Protein AF-A0A3S1DEI7-F1 (afdb_monomer_lite)

Radius of gyration: 17.31 Å; chains: 1; bounding box: 36×41×52 Å

pLDDT: mean 78.3, std 17.56, range [37.0, 96.5]

Structure (mmCIF, N/CA/C/O backbone):
data_AF-A0A3S1DEI7-F1
#
_entry.id   AF-A0A3S1DEI7-F1
#
loop_
_atom_site.group_PDB
_atom_site.id
_atom_site.type_symbol
_atom_site.label_atom_id
_atom_site.label_alt_id
_atom_site.label_comp_id
_atom_site.label_asym_id
_atom_site.label_entity_id
_atom_site.label_seq_id
_atom_site.pdbx_PDB_ins_code
_atom_site.Cartn_x
_atom_site.Cartn_y
_atom_site.Cartn_z
_atom_site.occupancy
_atom_site.B_iso_or_equiv
_atom_site.auth_seq_id
_atom_site.auth_comp_id
_atom_site.auth_asym_id
_atom_site.auth_atom_id
_atom_site.pdbx_PDB_model_num
ATOM 1 N N . MET A 1 1 ? 0.832 -18.498 -2.051 1.00 55.69 1 MET A N 1
ATOM 2 C CA . MET A 1 1 ? 1.524 -17.985 -3.253 1.00 55.69 1 MET A CA 1
ATOM 3 C C . MET A 1 1 ? 1.359 -16.476 -3.269 1.00 55.69 1 MET A C 1
ATOM 5 O O . MET A 1 1 ? 0.247 -16.045 -2.976 1.00 55.69 1 MET A O 1
ATOM 9 N N . PRO A 1 2 ? 2.421 -15.694 -3.522 1.00 76.00 2 PRO A N 1
ATOM 10 C CA . PRO A 1 2 ? 2.323 -14.237 -3.560 1.00 76.00 2 PRO A CA 1
ATOM 11 C C . PRO A 1 2 ? 1.410 -13.787 -4.705 1.00 76.00 2 PRO A C 1
ATOM 13 O O . PRO A 1 2 ? 1.344 -14.439 -5.751 1.00 76.00 2 PRO A O 1
ATOM 16 N N . SER A 1 3 ? 0.698 -12.678 -4.504 1.00 88.88 3 SER A N 1
ATOM 17 C CA . SER A 1 3 ? -0.145 -12.079 -5.543 1.00 88.88 3 SER A CA 1
ATOM 18 C C . SER A 1 3 ? 0.716 -11.643 -6.727 1.00 88.88 3 SER A C 1
ATOM 20 O O . SER A 1 3 ? 1.770 -11.043 -6.532 1.00 88.88 3 SER A O 1
ATOM 22 N N . VAL A 1 4 ? 0.274 -11.921 -7.954 1.00 92.81 4 VAL A N 1
ATOM 23 C CA . VAL A 1 4 ? 0.993 -11.523 -9.174 1.00 92.81 4 VAL A CA 1
ATOM 24 C C . VAL A 1 4 ? 0.302 -10.316 -9.798 1.00 92.81 4 VAL A C 1
ATOM 26 O O . VAL A 1 4 ? -0.893 -10.362 -10.090 1.00 92.81 4 VAL A O 1
ATOM 29 N N . LEU A 1 5 ? 1.052 -9.235 -9.995 1.00 93.00 5 LEU A N 1
ATOM 30 C CA . LEU A 1 5 ? 0.599 -8.022 -10.660 1.00 93.00 5 LEU A CA 1
ATOM 31 C C . LEU A 1 5 ? 1.121 -8.003 -12.096 1.00 93.00 5 LEU A C 1
ATOM 33 O O . LEU A 1 5 ? 2.330 -7.950 -12.317 1.00 93.00 5 LEU A O 1
ATOM 37 N N . ALA A 1 6 ? 0.192 -8.017 -13.051 1.00 92.75 6 ALA A N 1
ATOM 38 C CA . ALA A 1 6 ? 0.514 -7.986 -14.469 1.00 92.75 6 ALA A CA 1
ATOM 39 C C . ALA A 1 6 ? 1.017 -6.602 -14.899 1.00 92.75 6 ALA A C 1
ATOM 41 O O . ALA A 1 6 ? 0.397 -5.575 -14.596 1.00 92.75 6 ALA A O 1
ATOM 42 N N . ILE A 1 7 ? 2.109 -6.578 -15.661 1.00 93.25 7 ILE A N 1
ATOM 43 C CA . ILE A 1 7 ? 2.628 -5.341 -16.249 1.00 93.25 7 ILE A CA 1
ATOM 44 C C . ILE A 1 7 ? 1.676 -4.856 -17.360 1.00 93.25 7 ILE A C 1
ATOM 46 O O . ILE A 1 7 ? 1.418 -5.592 -18.316 1.00 93.25 7 ILE A O 1
ATOM 50 N N . PRO A 1 8 ? 1.156 -3.613 -17.297 1.00 93.69 8 PRO A N 1
ATOM 51 C CA . PRO A 1 8 ? 0.336 -3.073 -18.375 1.00 93.69 8 PRO A CA 1
ATOM 52 C C . PRO A 1 8 ? 1.167 -2.878 -19.649 1.00 93.69 8 PRO A C 1
ATOM 54 O O . PRO A 1 8 ? 2.366 -2.589 -19.590 1.00 93.69 8 PRO A O 1
ATOM 57 N N . SER A 1 9 ? 0.524 -2.960 -20.817 1.00 90.69 9 SER A N 1
ATOM 58 C CA . SER A 1 9 ? 1.191 -2.628 -22.082 1.00 90.69 9 SER A CA 1
ATOM 59 C C . SER A 1 9 ? 1.737 -1.191 -22.059 1.00 90.69 9 SER A C 1
ATOM 61 O O . SER A 1 9 ? 1.179 -0.312 -21.399 1.00 90.69 9 SER A O 1
ATOM 63 N N . ARG A 1 10 ? 2.810 -0.923 -22.811 1.00 88.12 10 ARG A N 1
ATOM 64 C CA . ARG A 1 10 ? 3.401 0.426 -22.927 1.00 88.12 10 ARG A CA 1
ATOM 65 C C . ARG A 1 10 ? 2.574 1.393 -23.788 1.00 88.12 10 ARG A C 1
ATOM 67 O O . ARG A 1 10 ? 3.029 2.499 -24.068 1.00 88.12 10 ARG A O 1
ATOM 74 N N . LEU A 1 11 ? 1.376 0.995 -24.220 1.00 86.19 11 LEU A N 1
ATOM 75 C CA . LEU A 1 11 ? 0.480 1.864 -24.975 1.00 86.19 11 LEU A CA 1
ATOM 76 C C . LEU A 1 11 ? -0.001 3.024 -24.099 1.00 86.19 11 LEU A C 1
ATOM 78 O O . LEU A 1 11 ? -0.221 2.876 -22.891 1.00 86.19 11 LEU A O 1
ATOM 82 N N . PHE A 1 12 ? -0.185 4.183 -24.728 1.00 77.06 12 PHE A N 1
ATOM 83 C CA . PHE A 1 12 ? -0.572 5.418 -24.056 1.00 77.06 12 PHE A CA 1
ATOM 84 C C . PHE A 1 12 ? -1.801 5.219 -23.153 1.00 77.06 12 PHE A C 1
ATOM 86 O O . PHE A 1 12 ? -2.831 4.718 -23.596 1.00 77.06 12 PHE A O 1
ATOM 93 N N . ARG A 1 13 ? -1.686 5.638 -21.882 1.00 77.88 13 ARG A N 1
ATOM 94 C CA . ARG A 1 13 ? -2.734 5.569 -20.838 1.00 77.88 13 ARG A CA 1
ATOM 95 C C . ARG A 1 13 ? -3.196 4.165 -20.426 1.00 77.88 13 ARG A C 1
ATOM 97 O O . ARG A 1 13 ? -4.181 4.064 -19.695 1.00 77.88 13 ARG A O 1
ATOM 104 N N . THR A 1 14 ? -2.488 3.101 -20.802 1.00 88.12 14 THR A N 1
ATOM 105 C CA . THR A 1 14 ? -2.791 1.762 -20.274 1.00 88.12 14 THR A CA 1
ATOM 106 C C . THR A 1 14 ? -2.448 1.690 -18.789 1.00 88.12 14 THR A C 1
ATOM 108 O O . THR A 1 14 ? -1.391 2.156 -18.357 1.00 88.12 14 THR A O 1
ATOM 111 N N . LYS A 1 15 ? -3.345 1.094 -18.004 1.00 91.44 15 LYS A N 1
ATOM 112 C CA . LYS A 1 15 ? -3.177 0.878 -16.567 1.00 91.44 15 LYS A CA 1
ATOM 113 C C . LYS A 1 15 ? -3.634 -0.527 -16.206 1.00 91.44 15 LYS A C 1
ATOM 115 O O . LYS A 1 15 ? -4.587 -1.028 -16.799 1.00 91.44 15 LYS A O 1
ATOM 120 N N . ALA A 1 16 ? -2.982 -1.129 -15.220 1.00 92.81 16 ALA A N 1
ATOM 121 C CA . ALA A 1 16 ? -3.454 -2.348 -14.577 1.00 92.81 16 ALA A CA 1
ATOM 122 C C . ALA A 1 16 ? -3.940 -1.994 -13.169 1.00 92.81 16 ALA A C 1
ATOM 124 O O . ALA A 1 16 ? -3.179 -1.452 -12.367 1.00 92.81 16 ALA A O 1
ATOM 125 N N . ASN A 1 17 ? -5.213 -2.262 -12.878 1.00 90.88 17 ASN A N 1
ATOM 126 C CA . ASN A 1 17 ? -5.777 -2.000 -11.556 1.00 90.88 17 ASN A CA 1
ATOM 127 C C . ASN A 1 17 ? -5.210 -2.999 -10.546 1.00 90.88 17 ASN A C 1
ATOM 129 O O . ASN A 1 17 ? -5.211 -4.205 -10.788 1.00 90.88 17 ASN A O 1
ATOM 133 N N . VAL A 1 18 ? -4.775 -2.492 -9.398 1.00 89.75 18 VAL A N 1
ATOM 134 C CA . VAL A 1 18 ? -4.278 -3.290 -8.280 1.00 89.75 18 VAL A CA 1
ATOM 135 C C . VAL A 1 18 ? -5.327 -3.244 -7.180 1.00 89.75 18 VAL A C 1
ATOM 137 O O . VAL A 1 18 ? -5.671 -2.173 -6.685 1.00 89.75 18 VAL A O 1
ATOM 140 N N . LYS A 1 19 ? -5.856 -4.414 -6.814 1.00 87.38 19 LYS A N 1
ATOM 141 C CA . LYS A 1 19 ? -6.787 -4.543 -5.691 1.00 87.38 19 LYS A CA 1
ATOM 142 C C . LYS A 1 19 ? -5.980 -4.601 -4.401 1.00 87.38 19 LYS A C 1
ATOM 144 O O . LYS A 1 19 ? -5.335 -5.612 -4.131 1.00 87.38 19 LYS A O 1
ATOM 149 N N . LEU A 1 20 ? -6.022 -3.526 -3.627 1.00 85.06 20 LEU A N 1
ATOM 150 C CA . LEU A 1 20 ? -5.402 -3.429 -2.315 1.00 85.06 20 LEU A CA 1
ATOM 151 C C . LEU A 1 20 ? -6.468 -2.975 -1.323 1.00 85.06 20 LEU A C 1
ATOM 153 O O . LEU A 1 20 ? -7.328 -2.167 -1.647 1.00 85.06 20 LEU A O 1
ATOM 157 N N . GLY A 1 21 ? -6.420 -3.478 -0.099 1.00 83.69 21 GLY A N 1
ATOM 158 C CA . GLY A 1 21 ? -7.308 -2.985 0.936 1.00 83.69 21 GLY A CA 1
ATOM 159 C C . GLY A 1 21 ? -6.888 -3.437 2.316 1.00 83.69 21 GLY A C 1
ATOM 160 O O . GLY A 1 21 ? -6.055 -4.328 2.473 1.00 83.69 21 GLY A O 1
ATOM 161 N N . ILE A 1 22 ? -7.471 -2.792 3.315 1.00 83.12 22 ILE A N 1
ATOM 162 C CA . ILE A 1 22 ? -7.247 -3.088 4.724 1.00 83.12 22 ILE A CA 1
ATOM 163 C C . ILE A 1 22 ? -8.512 -3.747 5.250 1.00 83.12 22 ILE A C 1
ATOM 165 O O . ILE A 1 22 ? -9.589 -3.159 5.195 1.00 83.12 22 ILE A O 1
ATOM 169 N N . HIS A 1 23 ? -8.377 -4.955 5.781 1.00 86.19 23 HIS A N 1
ATOM 170 C CA . HIS A 1 23 ? -9.449 -5.622 6.502 1.00 86.19 23 HIS A CA 1
ATOM 171 C C . HIS A 1 23 ? -9.207 -5.476 8.003 1.00 86.19 23 HIS A C 1
ATOM 173 O O . HIS A 1 23 ? -8.174 -5.913 8.510 1.00 86.19 23 HIS A O 1
ATOM 179 N N . VAL A 1 24 ? -10.146 -4.856 8.709 1.00 83.81 24 VAL A N 1
ATOM 180 C CA . VAL A 1 24 ? -10.077 -4.644 10.155 1.00 83.81 24 VAL A CA 1
ATOM 181 C C . VAL A 1 24 ? -11.201 -5.412 10.822 1.00 83.81 24 VAL A C 1
ATOM 183 O O . VAL A 1 24 ? -12.344 -5.313 10.395 1.00 83.81 24 VAL A O 1
ATOM 186 N N . THR A 1 25 ? -10.885 -6.109 11.909 1.00 89.50 25 THR A N 1
ATOM 187 C CA . THR A 1 25 ? -11.872 -6.711 12.810 1.00 89.50 25 THR A CA 1
ATOM 188 C C . THR A 1 25 ? -11.723 -6.078 14.185 1.00 89.50 25 THR A C 1
ATOM 190 O O . THR A 1 25 ? -10.634 -6.107 14.762 1.00 89.50 25 THR A O 1
ATOM 193 N N . ASN A 1 26 ? -12.798 -5.507 14.726 1.00 87.94 26 ASN A N 1
ATOM 194 C CA . ASN A 1 26 ? -12.782 -4.947 16.071 1.00 87.94 26 ASN A CA 1
ATOM 195 C C . ASN A 1 26 ? -13.063 -6.050 17.100 1.00 87.94 26 ASN A C 1
ATOM 197 O O . ASN A 1 26 ? -14.206 -6.418 17.344 1.00 87.94 26 ASN A O 1
ATOM 201 N N . GLN A 1 27 ? -12.008 -6.564 17.730 1.00 90.06 27 GLN A N 1
ATOM 202 C CA . GLN A 1 27 ? -12.109 -7.559 18.807 1.00 90.06 27 GLN A CA 1
ATOM 203 C C . GLN A 1 27 ? -12.210 -6.929 20.207 1.00 90.06 27 GLN A C 1
ATOM 205 O O . GLN A 1 27 ? -12.127 -7.631 21.213 1.00 90.06 27 GLN A O 1
ATOM 210 N N . THR A 1 28 ? -12.341 -5.605 20.297 1.00 87.50 28 THR A N 1
ATOM 211 C CA . THR A 1 28 ? -12.440 -4.900 21.577 1.00 87.50 28 THR A CA 1
ATOM 212 C C . THR A 1 28 ? -13.896 -4.759 22.018 1.00 87.50 28 THR A C 1
ATOM 214 O O . THR A 1 28 ? -14.819 -4.954 21.234 1.00 87.50 28 THR A O 1
ATOM 217 N N . SER A 1 29 ? -14.111 -4.389 23.282 1.00 89.19 29 SER A N 1
ATOM 218 C CA . SER A 1 29 ? -15.444 -4.130 23.840 1.00 89.19 29 SER A CA 1
ATOM 219 C C . SER A 1 29 ? -15.992 -2.728 23.542 1.00 89.19 29 SER A C 1
ATOM 221 O O . SER A 1 29 ? -17.092 -2.408 23.984 1.00 89.19 29 SER A O 1
ATOM 223 N N . ALA A 1 30 ? -15.245 -1.885 22.821 1.00 88.38 30 ALA A N 1
ATOM 224 C CA . ALA A 1 30 ? -15.639 -0.518 22.488 1.00 88.38 30 ALA A CA 1
ATOM 225 C C . ALA A 1 30 ? -15.599 -0.283 20.966 1.00 88.38 30 ALA A C 1
ATOM 227 O O . ALA A 1 30 ? -14.788 -0.903 20.275 1.00 88.38 30 ALA A O 1
ATOM 228 N N . PRO A 1 31 ? -16.434 0.614 20.416 1.00 85.50 31 PRO A N 1
ATOM 229 C CA . PRO A 1 31 ? -16.334 1.014 19.015 1.00 85.50 31 PRO A CA 1
ATOM 230 C C . PRO A 1 31 ? -14.969 1.644 18.702 1.00 85.50 31 PRO A C 1
ATOM 232 O O . PRO A 1 31 ? -14.425 2.388 19.522 1.00 85.50 31 PRO A O 1
ATOM 235 N N . ILE A 1 32 ? -14.425 1.374 17.510 1.00 82.25 32 ILE A N 1
ATOM 236 C CA . ILE A 1 32 ? -13.165 1.971 17.037 1.00 82.25 32 ILE A CA 1
ATOM 237 C C . ILE A 1 32 ? -13.447 2.902 15.859 1.00 82.25 32 ILE A C 1
ATOM 239 O O . ILE A 1 32 ? -14.022 2.490 14.849 1.00 82.25 32 ILE A O 1
ATOM 243 N N . LYS A 1 33 ? -12.995 4.154 15.980 1.00 81.19 33 LYS A N 1
ATOM 244 C CA . LYS A 1 33 ? -13.130 5.201 14.959 1.00 81.19 33 LYS A CA 1
ATOM 245 C C . LYS A 1 33 ? -11.873 5.309 14.089 1.00 81.19 33 LYS A C 1
ATOM 247 O O . LYS A 1 33 ? -10.777 5.547 14.598 1.00 81.19 33 LYS A O 1
ATOM 252 N N . PHE A 1 34 ? -12.051 5.215 12.772 1.00 77.12 34 PHE A N 1
ATOM 253 C CA . PHE A 1 34 ? -11.020 5.386 11.747 1.00 77.12 34 PHE A CA 1
ATOM 254 C C . PHE A 1 34 ? -11.279 6.648 10.920 1.00 77.12 34 PHE A C 1
ATOM 256 O O . PHE A 1 34 ? -12.211 6.705 10.122 1.00 77.12 34 PHE A O 1
ATOM 263 N N . ASN A 1 35 ? -10.419 7.656 11.060 1.00 74.62 35 ASN A N 1
ATOM 264 C CA . ASN A 1 35 ? -10.428 8.845 10.200 1.00 74.62 35 ASN A CA 1
ATOM 265 C C . ASN A 1 35 ? -9.926 8.514 8.787 1.00 74.62 35 ASN A C 1
ATOM 267 O O . ASN A 1 35 ? -8.895 7.853 8.656 1.00 74.62 35 ASN A O 1
ATOM 271 N N . GLN A 1 36 ? -10.591 9.023 7.745 1.00 68.50 36 GLN A N 1
ATOM 272 C CA . GLN A 1 36 ? -10.218 8.774 6.342 1.00 68.50 36 GLN A CA 1
ATOM 273 C C . GLN A 1 36 ? -9.165 9.743 5.780 1.00 68.50 36 GLN A C 1
ATOM 275 O O . GLN A 1 36 ? -8.493 9.439 4.796 1.00 68.50 36 GLN A O 1
ATOM 280 N N . SER A 1 37 ? -9.029 10.941 6.353 1.00 60.25 37 SER A N 1
ATOM 281 C CA . SER A 1 37 ? -8.151 11.974 5.798 1.00 60.25 37 SER A CA 1
ATOM 282 C C . SER A 1 37 ? -6.684 11.736 6.166 1.00 60.25 37 SER A C 1
ATOM 284 O O . SER A 1 37 ? -6.337 11.859 7.340 1.00 60.25 37 SER A O 1
ATOM 286 N N . HIS A 1 38 ? -5.832 11.495 5.160 1.00 63.31 38 HIS A N 1
ATOM 287 C CA . HIS A 1 38 ? -4.361 11.440 5.284 1.00 63.31 38 HIS A CA 1
ATOM 288 C C . HIS A 1 38 ? -3.863 10.487 6.373 1.00 63.31 38 HIS A C 1
ATOM 290 O O . HIS A 1 38 ? -2.856 10.743 7.031 1.00 63.31 38 HIS A O 1
ATOM 296 N N . SER A 1 39 ? -4.607 9.408 6.588 1.00 72.19 39 SER A N 1
ATOM 297 C CA . SER A 1 39 ? -4.352 8.451 7.654 1.00 72.19 39 SER A CA 1
ATOM 298 C C . SER A 1 39 ? -3.668 7.187 7.162 1.00 72.19 39 SER A C 1
ATOM 300 O O . SER A 1 39 ? -3.336 6.336 7.973 1.00 72.19 39 SER A O 1
ATOM 302 N N . ILE A 1 40 ? -3.437 7.045 5.858 1.00 80.56 40 ILE A N 1
ATOM 303 C CA . ILE A 1 40 ? -2.772 5.884 5.277 1.00 80.56 40 ILE A CA 1
ATOM 304 C C . ILE A 1 40 ? -1.380 6.294 4.820 1.00 80.56 40 ILE A C 1
ATOM 306 O O . ILE A 1 40 ? -1.242 7.233 4.045 1.00 80.56 40 ILE A O 1
ATOM 310 N N . HIS A 1 41 ? -0.366 5.575 5.288 1.00 84.75 41 HIS A N 1
ATOM 311 C CA . HIS A 1 41 ? 0.999 5.615 4.778 1.00 84.75 41 HIS A CA 1
ATOM 312 C C . HIS A 1 41 ? 1.329 4.256 4.168 1.00 84.75 41 HIS A C 1
ATOM 314 O O . HIS A 1 41 ? 0.999 3.224 4.752 1.00 84.75 41 HIS A O 1
ATOM 320 N N . VAL A 1 42 ? 2.006 4.244 3.024 1.00 88.62 42 VAL A N 1
ATOM 321 C CA . VAL A 1 42 ? 2.427 3.010 2.356 1.00 88.62 42 VAL A CA 1
ATOM 322 C C . VAL A 1 42 ? 3.945 2.991 2.283 1.00 88.62 42 VAL A C 1
ATOM 324 O O . VAL A 1 42 ? 4.552 3.954 1.828 1.00 88.62 42 VAL A O 1
ATOM 327 N N . THR A 1 43 ? 4.538 1.897 2.739 1.00 92.44 43 THR A N 1
ATOM 328 C CA . THR A 1 43 ? 5.959 1.593 2.567 1.00 92.44 43 THR A CA 1
ATOM 329 C C . THR A 1 43 ? 6.071 0.424 1.601 1.00 92.44 43 THR A C 1
ATOM 331 O O . THR A 1 43 ? 5.334 -0.557 1.719 1.00 92.44 43 THR A O 1
ATOM 334 N N . LEU A 1 44 ? 6.972 0.549 0.630 1.00 95.62 44 LEU A N 1
ATOM 335 C CA . LEU A 1 44 ? 7.237 -0.466 -0.381 1.00 95.62 44 LEU A CA 1
ATOM 336 C C . LEU A 1 44 ? 8.715 -0.836 -0.326 1.00 95.62 44 LEU A C 1
ATOM 338 O O . LEU A 1 44 ? 9.565 0.046 -0.351 1.00 95.62 44 LEU A O 1
ATOM 342 N N . ILE A 1 45 ? 9.011 -2.126 -0.261 1.00 96.50 45 ILE A N 1
ATOM 343 C CA . ILE A 1 45 ? 10.356 -2.675 -0.115 1.00 96.50 45 ILE A CA 1
ATOM 344 C C . ILE A 1 45 ? 10.622 -3.609 -1.297 1.00 96.50 45 ILE A C 1
ATOM 346 O O . ILE A 1 45 ? 9.746 -4.391 -1.674 1.00 96.50 45 ILE A O 1
ATOM 350 N N . ASN A 1 46 ? 11.799 -3.501 -1.914 1.00 94.94 46 ASN A N 1
ATOM 351 C CA . ASN A 1 46 ? 12.226 -4.395 -2.993 1.00 94.94 46 ASN A CA 1
ATOM 352 C C . ASN A 1 46 ? 12.765 -5.737 -2.452 1.00 94.94 46 ASN A C 1
ATOM 354 O O . ASN A 1 46 ? 12.898 -5.937 -1.247 1.00 94.94 46 ASN A O 1
ATOM 358 N N . GLU A 1 47 ? 13.116 -6.653 -3.352 1.00 93.94 47 GLU A N 1
ATOM 359 C CA . GLU A 1 47 ? 13.695 -7.960 -3.001 1.00 93.94 47 GLU A CA 1
ATOM 360 C C . GLU A 1 47 ? 15.022 -7.883 -2.224 1.00 93.94 47 GLU A C 1
ATOM 362 O O . GLU A 1 47 ? 15.371 -8.815 -1.507 1.00 93.94 47 GLU A O 1
ATOM 367 N N . GLU A 1 48 ? 15.738 -6.759 -2.310 1.00 93.88 48 GLU A N 1
ATOM 368 C CA . GLU A 1 48 ? 16.983 -6.502 -1.573 1.00 93.88 48 GLU A CA 1
ATOM 369 C C . GLU A 1 48 ? 16.729 -5.980 -0.145 1.00 93.88 48 GLU A C 1
ATOM 371 O O . GLU A 1 48 ? 17.673 -5.689 0.588 1.00 93.88 48 GLU A O 1
ATOM 376 N N . GLY A 1 49 ? 15.465 -5.811 0.259 1.00 92.94 49 GLY A N 1
ATOM 377 C CA . GLY A 1 49 ? 15.106 -5.242 1.559 1.00 92.94 49 GLY A CA 1
ATOM 378 C C . GLY A 1 49 ? 15.210 -3.714 1.625 1.00 92.94 49 GLY A C 1
ATOM 379 O O . GLY A 1 49 ? 15.147 -3.140 2.712 1.00 92.94 49 GLY A O 1
ATOM 380 N N . 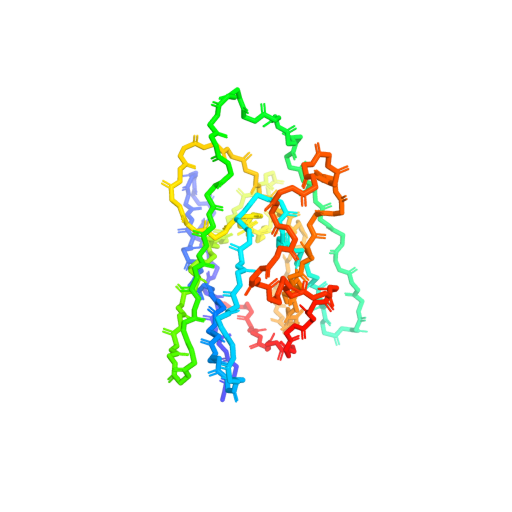LYS A 1 50 ? 15.355 -3.028 0.485 1.00 94.56 50 LYS A N 1
ATOM 381 C CA . LYS A 1 50 ? 15.463 -1.568 0.401 1.00 94.56 50 LYS A CA 1
ATOM 382 C C . LYS A 1 50 ? 14.100 -0.913 0.177 1.00 94.56 50 LYS A C 1
ATOM 384 O O . LYS A 1 50 ? 13.363 -1.285 -0.737 1.00 94.56 50 LYS A O 1
ATOM 389 N N . GLU A 1 51 ? 13.798 0.114 0.972 1.00 94.50 51 GLU A N 1
ATOM 390 C CA . GLU A 1 51 ? 12.596 0.935 0.796 1.00 94.50 51 GLU A CA 1
ATOM 391 C C . GLU A 1 51 ? 12.665 1.769 -0.495 1.00 94.50 51 GLU A C 1
ATOM 393 O O . GLU A 1 51 ? 13.680 2.389 -0.828 1.00 94.50 51 GLU A O 1
ATOM 398 N N . ILE A 1 52 ? 11.557 1.774 -1.230 1.00 94.06 52 ILE A N 1
ATOM 399 C CA . ILE A 1 52 ? 11.366 2.526 -2.464 1.00 94.06 52 ILE A CA 1
ATOM 400 C C . ILE A 1 52 ? 10.724 3.857 -2.104 1.00 94.06 52 ILE A C 1
ATOM 402 O O . ILE A 1 52 ? 9.577 3.914 -1.659 1.00 94.06 52 ILE A O 1
ATOM 406 N N . ASN A 1 53 ? 11.465 4.938 -2.337 1.00 90.69 53 ASN A N 1
ATOM 407 C CA . ASN A 1 53 ? 10.953 6.286 -2.137 1.00 90.69 53 ASN A CA 1
ATOM 408 C C . ASN A 1 53 ? 9.766 6.544 -3.066 1.00 90.69 53 ASN A C 1
ATOM 410 O O . ASN A 1 53 ? 9.839 6.276 -4.268 1.00 90.69 53 ASN A O 1
ATOM 414 N N . TYR A 1 54 ? 8.702 7.120 -2.517 1.00 87.06 54 TYR A N 1
ATOM 415 C CA . TYR A 1 54 ? 7.559 7.560 -3.300 1.00 87.06 54 TYR A CA 1
ATOM 416 C C . TYR A 1 54 ? 7.622 9.056 -3.611 1.00 87.06 54 TYR A C 1
ATOM 418 O O . TYR A 1 54 ? 8.170 9.862 -2.859 1.00 87.06 54 TYR A O 1
ATOM 426 N N . LEU A 1 55 ? 6.979 9.434 -4.708 1.00 84.25 55 LEU A N 1
ATOM 427 C CA . LEU A 1 55 ? 6.530 10.794 -4.967 1.00 84.25 55 LEU A CA 1
ATOM 428 C C . LEU A 1 55 ? 5.085 10.901 -4.473 1.00 84.25 55 LEU A C 1
ATOM 430 O O . LEU A 1 55 ? 4.280 10.005 -4.713 1.00 84.25 55 LEU A O 1
ATOM 434 N N . SER A 1 56 ? 4.745 11.974 -3.767 1.00 75.56 56 SER A N 1
ATOM 435 C CA . SER A 1 56 ? 3.362 12.245 -3.362 1.00 75.56 56 SER A CA 1
ATOM 436 C C . SER A 1 56 ? 2.844 13.434 -4.148 1.00 75.56 56 SER A C 1
ATOM 438 O O . SER A 1 56 ? 3.538 14.446 -4.265 1.00 75.56 56 SER A O 1
ATOM 440 N N . ASP A 1 57 ? 1.596 13.355 -4.607 1.00 67.81 57 ASP A N 1
ATOM 441 C CA . ASP A 1 57 ? 0.880 14.568 -4.996 1.00 67.81 57 ASP A CA 1
ATOM 442 C C . ASP A 1 57 ? 0.875 15.542 -3.808 1.00 67.81 57 ASP A C 1
ATOM 444 O O . ASP A 1 57 ? 0.727 15.121 -2.651 1.00 67.81 57 ASP A O 1
ATOM 448 N N . MET A 1 58 ? 1.027 16.847 -4.076 1.00 52.97 58 MET A N 1
ATOM 449 C CA . MET A 1 58 ? 0.750 17.854 -3.054 1.00 52.97 58 MET A CA 1
ATOM 450 C C . MET A 1 58 ? -0.691 17.658 -2.604 1.00 52.97 58 MET A C 1
ATOM 452 O O . MET A 1 58 ? -1.629 17.860 -3.379 1.00 52.97 58 MET A O 1
ATOM 456 N N . ILE A 1 59 ? -0.854 17.277 -1.340 1.00 53.84 59 ILE A N 1
ATOM 457 C CA . ILE A 1 59 ? -2.143 17.257 -0.667 1.00 53.84 59 ILE A CA 1
ATOM 458 C C . ILE A 1 59 ? -2.707 18.670 -0.776 1.00 53.84 59 ILE A C 1
ATOM 460 O O . ILE A 1 59 ? -2.287 19.576 -0.058 1.00 53.84 59 ILE A O 1
ATOM 464 N N . ARG A 1 60 ? -3.661 18.882 -1.684 1.00 49.66 60 ARG A N 1
ATOM 465 C CA . ARG A 1 60 ? -4.512 20.062 -1.601 1.00 49.66 60 ARG A CA 1
ATOM 466 C C . ARG A 1 60 ? -5.465 19.778 -0.448 1.00 49.66 60 ARG A C 1
ATOM 468 O O . ARG A 1 60 ? -6.271 18.851 -0.584 1.00 49.66 60 ARG A O 1
ATOM 475 N N . PRO A 1 61 ? -5.375 20.487 0.693 1.00 49.56 61 PRO A N 1
ATOM 476 C CA . PRO A 1 61 ? -6.383 20.352 1.729 1.00 49.56 61 PRO A CA 1
ATOM 477 C C . PRO A 1 61 ? -7.731 20.632 1.068 1.00 49.56 61 PRO A C 1
ATOM 479 O O . PRO A 1 61 ? -7.960 21.718 0.535 1.00 49.56 61 PRO A O 1
ATOM 482 N N . GLY A 1 62 ? -8.579 19.606 0.996 1.00 49.00 62 GLY A N 1
ATOM 483 C CA . GLY A 1 62 ? -9.896 19.743 0.397 1.00 49.00 62 GLY A CA 1
ATOM 484 C C . GLY A 1 62 ? -10.636 20.862 1.118 1.00 49.00 62 GLY A C 1
ATOM 485 O O . GLY A 1 62 ? -10.713 20.852 2.348 1.00 49.00 62 GLY A O 1
ATOM 486 N N . LEU A 1 63 ? -11.146 21.833 0.359 1.00 43.81 63 LEU A N 1
ATOM 487 C CA . LEU A 1 63 ? -12.042 22.854 0.887 1.00 43.81 63 LEU A CA 1
ATOM 488 C C . LEU A 1 63 ? -13.215 22.160 1.607 1.00 43.81 63 LEU A C 1
ATOM 490 O O . LEU A 1 63 ? -14.032 21.491 0.979 1.00 43.81 63 LEU A O 1
ATOM 494 N N . GLY A 1 64 ? -13.288 22.329 2.926 1.00 46.66 64 GLY A N 1
ATOM 495 C CA . GLY A 1 64 ? -14.551 22.446 3.657 1.00 46.66 64 GLY A CA 1
ATOM 496 C C . GLY A 1 64 ? -15.458 21.224 3.836 1.00 46.66 64 GLY A C 1
ATOM 497 O O . GLY A 1 64 ? -16.562 21.422 4.329 1.00 46.66 64 GLY A O 1
ATOM 498 N N . LYS A 1 65 ? -15.068 19.987 3.500 1.00 55.44 65 LYS A N 1
ATOM 499 C CA . LYS A 1 65 ? -15.881 18.813 3.887 1.00 55.44 65 LYS A CA 1
ATOM 500 C C . LYS A 1 65 ? -15.489 18.307 5.274 1.00 55.44 65 LYS A C 1
ATOM 502 O O . LYS A 1 65 ? -14.301 18.218 5.594 1.00 55.44 65 LYS A O 1
ATOM 507 N N . GLU A 1 66 ? -16.492 18.007 6.097 1.00 56.44 66 GLU A N 1
ATOM 508 C CA . GLU A 1 66 ? -16.301 17.388 7.409 1.00 56.44 66 GLU A CA 1
ATOM 509 C C . GLU A 1 66 ? -15.469 16.101 7.285 1.00 56.44 66 GLU A C 1
ATOM 511 O O . GLU A 1 66 ? -15.574 15.394 6.275 1.00 56.44 66 GLU A O 1
ATOM 516 N N . PRO A 1 67 ? -14.599 15.806 8.268 1.00 59.81 67 PRO A N 1
ATOM 517 C CA . PRO A 1 67 ? -13.788 14.601 8.238 1.00 59.81 67 PRO A CA 1
ATOM 518 C C . PRO A 1 67 ? -14.707 13.378 8.239 1.00 59.81 67 PRO A C 1
ATOM 520 O O . PRO A 1 67 ? -15.392 13.105 9.222 1.00 59.81 67 PRO A O 1
ATOM 523 N N . GLN A 1 68 ? -14.712 12.636 7.133 1.00 70.50 68 GLN A N 1
ATOM 524 C CA . GLN A 1 68 ? -15.380 11.343 7.080 1.00 70.50 68 GLN A CA 1
ATOM 525 C C . GLN A 1 68 ? -14.604 10.344 7.942 1.00 70.50 68 GLN A C 1
ATOM 527 O O . GLN A 1 68 ? -13.368 10.266 7.888 1.00 70.50 68 GLN A O 1
ATOM 532 N N . TYR A 1 69 ? -15.342 9.594 8.752 1.00 74.19 69 TYR A N 1
ATOM 533 C CA . TYR A 1 69 ? -14.817 8.530 9.591 1.00 74.19 69 TYR A CA 1
ATOM 534 C C . TYR A 1 69 ? -15.616 7.248 9.377 1.00 74.19 69 TYR A C 1
ATOM 536 O O . TYR A 1 69 ? -16.781 7.279 8.986 1.00 74.19 69 TYR A O 1
ATOM 544 N N . TYR A 1 70 ? -14.970 6.122 9.648 1.00 78.00 70 TYR A N 1
ATOM 545 C CA . TYR A 1 70 ? -15.612 4.823 9.763 1.00 78.00 70 TYR A CA 1
ATOM 546 C C . TYR A 1 70 ? -15.615 4.400 11.222 1.00 78.00 70 TYR A C 1
ATOM 548 O O . TYR A 1 70 ? -14.595 4.515 11.900 1.00 78.00 70 TYR A O 1
ATOM 556 N N . LEU A 1 71 ? -16.752 3.910 11.697 1.00 84.44 71 LEU A N 1
ATOM 557 C CA . LEU A 1 71 ? -16.890 3.338 13.027 1.00 84.44 71 LEU A CA 1
ATOM 558 C C . LEU A 1 71 ? -17.054 1.827 12.869 1.00 84.44 71 LEU A C 1
ATOM 560 O O . LEU A 1 71 ? -17.920 1.391 12.117 1.00 84.44 71 LEU A O 1
ATOM 564 N N . VAL A 1 72 ? -16.214 1.045 13.542 1.00 86.56 72 VAL A N 1
ATOM 565 C CA . VAL A 1 72 ? -16.308 -0.422 13.557 1.00 86.56 72 VAL A CA 1
ATOM 566 C C . VAL A 1 72 ? -16.782 -0.840 14.943 1.00 86.56 72 VAL A C 1
ATOM 568 O O . VAL A 1 72 ? -16.077 -0.580 15.925 1.00 86.56 72 VAL A O 1
ATOM 571 N N . GLN A 1 73 ? -17.968 -1.443 15.049 1.00 91.81 73 GLN A N 1
ATOM 572 C CA . GLN A 1 73 ? -18.522 -1.852 16.344 1.00 91.81 73 GLN A CA 1
ATOM 573 C C . GLN A 1 73 ? -17.787 -3.075 16.913 1.00 91.81 73 GLN A C 1
ATOM 575 O O . GLN A 1 73 ? -17.125 -3.797 16.165 1.00 91.81 73 GLN A O 1
ATOM 580 N N . PRO A 1 74 ? -17.879 -3.331 18.230 1.00 93.75 74 PRO A N 1
ATOM 581 C CA . PRO A 1 74 ? -17.395 -4.570 18.835 1.00 93.75 74 PRO A CA 1
ATOM 582 C C . PRO A 1 74 ? -17.893 -5.817 18.095 1.00 93.75 74 PRO A C 1
ATOM 584 O O . PRO A 1 74 ? -19.091 -5.988 17.888 1.00 93.75 74 PRO A O 1
ATOM 587 N N . GLY A 1 75 ? -16.971 -6.698 17.711 1.00 93.38 75 GLY A N 1
ATOM 588 C CA . GLY A 1 75 ? -17.261 -7.935 16.983 1.00 93.38 75 GLY A CA 1
ATOM 589 C C . GLY A 1 75 ? -17.453 -7.772 15.471 1.00 93.38 75 GLY A C 1
ATOM 590 O O . GLY A 1 75 ? -17.529 -8.781 14.774 1.00 93.38 75 GLY A O 1
ATOM 591 N N . GLU A 1 76 ? -17.494 -6.545 14.944 1.00 93.25 76 GLU A N 1
ATOM 592 C CA . GLU A 1 76 ? -17.661 -6.298 13.511 1.00 93.25 76 GLU A CA 1
ATOM 593 C C . GLU A 1 76 ? -16.333 -6.253 12.749 1.00 93.25 76 GLU A C 1
ATOM 595 O O . GLU A 1 76 ? -15.252 -6.008 13.301 1.00 93.25 76 GLU A O 1
ATOM 600 N N . SER A 1 77 ? -16.443 -6.438 11.432 1.00 89.88 77 SER A N 1
ATOM 601 C CA . SER A 1 77 ? -15.355 -6.260 10.479 1.00 89.88 77 SER A CA 1
ATOM 602 C C . SER A 1 77 ? -15.689 -5.184 9.452 1.00 89.88 77 SER A C 1
ATOM 604 O O . SER A 1 77 ? -16.827 -5.058 9.007 1.00 89.88 77 SER A O 1
ATOM 606 N N . ALA A 1 78 ? -14.669 -4.438 9.036 1.00 85.75 78 ALA A N 1
ATOM 607 C CA . ALA A 1 78 ? -14.748 -3.447 7.975 1.00 85.75 78 ALA A CA 1
ATOM 608 C C . ALA A 1 78 ? -13.628 -3.660 6.954 1.00 85.75 78 ALA A C 1
ATOM 610 O O . ALA A 1 78 ? -12.509 -4.048 7.299 1.00 85.75 78 ALA A O 1
ATOM 611 N N . PHE A 1 79 ? -13.929 -3.369 5.689 1.00 85.00 79 PHE A N 1
ATOM 612 C CA . PHE A 1 79 ? -12.960 -3.396 4.601 1.00 85.00 79 PHE A CA 1
ATOM 613 C C . PHE A 1 79 ? -12.777 -1.995 4.016 1.00 85.00 79 PHE A C 1
ATOM 615 O O . PHE A 1 79 ? -13.734 -1.363 3.568 1.00 85.00 79 PHE A O 1
ATOM 622 N N . PHE A 1 80 ? -11.533 -1.530 3.995 1.00 80.44 80 PHE A N 1
ATOM 623 C CA . PHE A 1 80 ? -11.128 -0.255 3.423 1.00 80.44 80 PHE A CA 1
ATOM 624 C C . PHE A 1 80 ? -10.413 -0.501 2.095 1.00 80.44 80 PHE A C 1
ATOM 626 O O . PHE A 1 80 ? -9.274 -0.963 2.086 1.00 80.44 80 PHE A O 1
ATOM 633 N N . ASP A 1 81 ? -11.072 -0.192 0.978 1.00 80.94 81 ASP A N 1
ATOM 634 C CA . ASP A 1 81 ? -10.468 -0.291 -0.355 1.00 80.94 81 ASP A CA 1
ATOM 635 C C . ASP A 1 81 ? -9.434 0.829 -0.556 1.00 80.94 81 ASP A C 1
ATOM 637 O O . ASP A 1 81 ? -9.743 2.015 -0.373 1.00 80.94 81 ASP A O 1
ATOM 641 N N . LEU A 1 82 ? -8.215 0.432 -0.921 1.00 81.25 82 LEU A N 1
ATOM 642 C CA . LEU A 1 82 ? -7.116 1.304 -1.305 1.00 81.25 82 LEU A CA 1
ATOM 643 C C . LEU A 1 82 ? -6.963 1.193 -2.820 1.00 81.25 82 LEU A C 1
ATOM 645 O O . LEU A 1 82 ? -6.425 0.217 -3.339 1.00 81.25 82 LEU A O 1
ATOM 649 N N . GLU A 1 83 ? -7.429 2.209 -3.542 1.00 83.81 83 GLU A N 1
ATOM 650 C CA . GLU A 1 83 ? -7.286 2.229 -4.995 1.00 83.81 83 GLU A CA 1
ATOM 651 C C . GLU A 1 83 ? -5.801 2.182 -5.380 1.00 83.81 83 GLU A C 1
ATOM 653 O O . GLU A 1 83 ? -5.033 3.093 -5.059 1.00 83.81 83 GLU A O 1
ATOM 658 N N . GLY A 1 84 ? -5.400 1.110 -6.065 1.00 88.75 84 GLY A N 1
ATOM 659 C CA . GLY A 1 84 ? -4.050 0.912 -6.573 1.00 88.75 84 GLY A CA 1
ATOM 660 C C . GLY A 1 84 ? -4.026 0.781 -8.095 1.00 88.75 84 GLY A C 1
ATOM 661 O O . GLY A 1 84 ? -4.960 0.255 -8.705 1.00 88.75 84 GLY A O 1
ATOM 662 N N . MET A 1 85 ? -2.947 1.228 -8.735 1.00 92.69 85 MET A N 1
ATOM 663 C CA . MET A 1 85 ? -2.739 1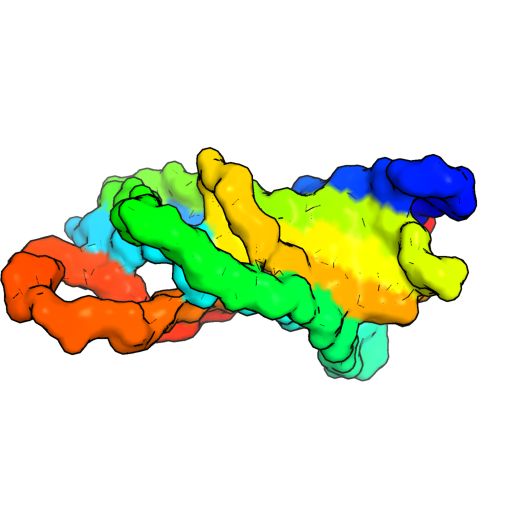.020 -10.172 1.00 92.69 85 MET A CA 1
ATOM 664 C C . MET A 1 85 ? -1.257 0.926 -10.543 1.00 92.69 85 MET A C 1
ATOM 666 O O . MET A 1 85 ? -0.446 1.726 -10.085 1.00 92.69 85 MET A O 1
ATOM 670 N N . LEU A 1 86 ? -0.919 -0.003 -11.438 1.00 94.88 86 LEU A N 1
ATOM 671 C CA . LEU A 1 86 ? 0.346 -0.002 -12.172 1.00 94.88 86 LEU A CA 1
ATOM 672 C C . LEU A 1 86 ? 0.174 0.753 -13.488 1.00 94.88 86 LEU A C 1
ATOM 674 O O . LEU A 1 86 ? -0.823 0.586 -14.196 1.00 94.88 86 LEU A O 1
ATOM 678 N N . SER A 1 87 ? 1.152 1.585 -13.830 1.00 94.12 87 SER A N 1
ATOM 679 C CA . SER A 1 87 ? 1.153 2.352 -15.078 1.00 94.12 87 SER A CA 1
ATOM 680 C C . SER A 1 87 ? 2.569 2.685 -15.533 1.00 94.12 87 SER A C 1
ATOM 682 O O . SER A 1 87 ? 3.505 2.648 -14.738 1.00 94.12 87 SER A O 1
ATOM 684 N N . TRP A 1 88 ? 2.718 3.028 -16.812 1.00 92.81 88 TRP A N 1
ATOM 685 C CA . TRP A 1 88 ? 3.958 3.587 -17.342 1.00 92.81 88 TRP A CA 1
ATOM 686 C C . TRP A 1 88 ? 3.913 5.115 -17.281 1.00 92.81 88 TRP A C 1
ATOM 688 O O . TRP A 1 88 ? 2.974 5.730 -17.791 1.00 92.81 88 TRP A O 1
ATOM 698 N N . TYR A 1 89 ? 4.944 5.728 -16.705 1.00 89.25 89 TYR A N 1
ATOM 699 C CA . TYR A 1 89 ? 5.144 7.176 -16.695 1.00 89.25 89 TYR A CA 1
ATOM 700 C C . TYR A 1 89 ? 6.581 7.493 -17.102 1.00 89.25 89 TYR A C 1
ATOM 702 O O . TYR A 1 89 ? 7.520 6.952 -16.530 1.00 89.25 89 TYR A O 1
ATOM 710 N N . GLN A 1 90 ? 6.754 8.316 -18.143 1.00 88.81 90 GLN A N 1
ATOM 711 C CA . GLN A 1 90 ? 8.073 8.678 -18.691 1.00 88.81 90 GLN A CA 1
ATOM 712 C C . GLN A 1 90 ? 9.001 7.466 -18.952 1.00 88.81 90 GLN A C 1
ATOM 714 O O . GLN A 1 90 ? 10.209 7.531 -18.756 1.00 88.81 90 GLN A O 1
ATOM 719 N N . GLY A 1 91 ? 8.432 6.337 -19.394 1.00 88.88 91 GLY A N 1
ATOM 720 C CA . GLY A 1 91 ? 9.184 5.109 -19.688 1.00 88.88 91 GLY A CA 1
ATOM 721 C C . GLY A 1 91 ? 9.529 4.244 -18.470 1.00 88.88 91 GLY A C 1
ATOM 722 O O . GLY A 1 91 ? 10.121 3.183 -18.643 1.00 88.88 91 GLY A O 1
ATOM 723 N N . GLN A 1 92 ? 9.119 4.644 -17.266 1.00 92.69 92 GLN A N 1
ATOM 724 C CA . GLN A 1 92 ? 9.311 3.896 -16.024 1.00 92.69 92 GLN A CA 1
ATOM 725 C C . GLN A 1 92 ? 7.994 3.258 -15.577 1.00 92.69 92 GLN A C 1
ATOM 727 O O . GLN A 1 92 ? 6.924 3.860 -15.714 1.00 92.69 92 GLN A O 1
ATOM 732 N N . LEU A 1 93 ? 8.064 2.037 -15.044 1.00 94.88 93 LEU A N 1
ATOM 733 C CA . LEU A 1 93 ? 6.919 1.407 -14.398 1.00 94.88 93 LEU A CA 1
ATOM 734 C C . LEU A 1 93 ? 6.751 2.019 -13.005 1.00 94.88 93 LEU A C 1
ATOM 736 O O . LEU A 1 93 ? 7.718 2.124 -12.248 1.00 94.88 93 LEU A O 1
ATOM 740 N N . GLN A 1 94 ? 5.527 2.419 -12.677 1.00 94.75 94 GLN A N 1
ATOM 741 C CA . GLN A 1 94 ? 5.184 2.983 -11.378 1.00 94.75 94 GLN A CA 1
ATOM 742 C C . GLN A 1 94 ? 3.956 2.298 -10.780 1.00 94.75 94 GLN A C 1
ATOM 744 O O . GLN A 1 94 ? 3.000 1.984 -11.497 1.00 94.75 94 GLN A O 1
ATOM 749 N N . LEU A 1 95 ? 3.965 2.126 -9.460 1.00 94.56 95 LEU A N 1
ATOM 750 C CA . LEU A 1 95 ? 2.793 1.752 -8.672 1.00 94.56 95 LEU A CA 1
ATOM 751 C C . LEU A 1 95 ? 2.246 3.004 -7.997 1.00 94.56 95 LEU A C 1
ATOM 753 O O . LEU A 1 95 ? 2.963 3.661 -7.253 1.00 94.56 95 LEU A O 1
ATOM 757 N N . ALA A 1 96 ? 0.983 3.327 -8.239 1.00 91.75 96 ALA A N 1
ATOM 758 C CA . ALA A 1 96 ? 0.278 4.374 -7.517 1.00 91.75 96 ALA A CA 1
ATOM 759 C C . ALA A 1 96 ? -0.681 3.737 -6.510 1.00 91.75 96 ALA A C 1
ATOM 761 O O . ALA A 1 96 ? -1.439 2.840 -6.880 1.00 91.75 96 ALA A O 1
ATOM 762 N N . VAL A 1 97 ? -0.666 4.208 -5.264 1.00 89.44 97 VAL A N 1
ATOM 763 C CA . VAL A 1 97 ? -1.592 3.781 -4.205 1.00 89.44 97 VAL A CA 1
ATOM 764 C C . VAL A 1 97 ? -2.259 5.005 -3.597 1.00 89.44 97 VAL A C 1
ATOM 766 O O . VAL A 1 97 ? -1.582 5.960 -3.222 1.00 89.44 97 VAL A O 1
ATOM 769 N N . SER A 1 98 ? -3.586 4.991 -3.509 1.00 82.44 98 SER A N 1
ATOM 770 C CA . SER A 1 98 ? -4.357 6.062 -2.877 1.00 82.44 98 SER A CA 1
ATOM 771 C C . SER A 1 98 ? -3.937 6.252 -1.418 1.00 82.44 98 SER A C 1
ATOM 773 O O . SER A 1 98 ? -3.860 5.296 -0.647 1.00 82.44 98 SER A O 1
ATOM 775 N N . ASN A 1 99 ? -3.729 7.506 -1.013 1.00 75.56 99 ASN A N 1
ATOM 776 C CA . ASN A 1 99 ? -3.472 7.874 0.383 1.00 75.56 99 ASN A CA 1
ATOM 777 C C . ASN A 1 99 ? -4.758 8.004 1.231 1.00 75.56 99 ASN A C 1
ATOM 779 O O . ASN A 1 99 ? -4.717 8.483 2.369 1.00 75.56 99 ASN A O 1
ATOM 783 N N . LYS A 1 100 ? -5.906 7.585 0.680 1.00 71.31 100 LYS A N 1
ATOM 784 C CA . LYS A 1 100 ? -7.219 7.529 1.339 1.00 71.31 100 LYS A CA 1
ATOM 785 C C . LYS A 1 100 ? -7.889 6.174 1.108 1.00 71.31 100 LYS A C 1
ATOM 787 O O . LYS A 1 100 ? -7.786 5.610 0.018 1.00 71.31 100 LYS A O 1
ATOM 792 N N . ALA A 1 101 ? -8.645 5.717 2.102 1.00 59.19 101 ALA A N 1
ATOM 793 C CA . ALA A 1 101 ? -9.688 4.707 1.920 1.00 59.19 101 ALA A CA 1
ATOM 794 C C . ALA A 1 101 ? -10.909 5.348 1.215 1.00 59.19 101 ALA A C 1
ATOM 796 O O . ALA A 1 101 ? -11.232 6.496 1.517 1.00 59.19 101 ALA A O 1
ATOM 797 N N . ARG A 1 102 ? -11.532 4.656 0.246 1.00 55.91 102 ARG A N 1
ATOM 798 C CA . ARG A 1 102 ? -12.566 5.167 -0.700 1.00 55.91 102 ARG A CA 1
ATOM 799 C C . ARG A 1 102 ? -13.597 6.188 -0.166 1.00 55.91 102 ARG A C 1
ATOM 801 O O . ARG A 1 102 ? -14.158 6.004 0.905 1.00 55.91 102 ARG A O 1
ATOM 808 N N . GLY A 1 103 ? -14.008 7.133 -1.037 1.00 43.03 103 GLY A N 1
ATOM 809 C CA . GLY A 1 103 ? -15.321 7.804 -0.936 1.00 43.03 103 GLY A CA 1
ATOM 810 C C . GLY A 1 103 ? -15.512 9.162 -1.630 1.00 43.03 103 GLY A C 1
ATOM 811 O O . GLY A 1 103 ? -16.640 9.495 -1.988 1.00 43.03 103 GLY A O 1
ATOM 812 N N . LEU A 1 104 ? -14.470 9.974 -1.847 1.00 37.00 104 LEU A N 1
ATOM 813 C CA . LEU A 1 104 ? -14.661 11.346 -2.343 1.00 37.00 104 LEU A CA 1
ATOM 814 C C . LEU A 1 104 ? -13.582 11.812 -3.324 1.00 37.00 104 LEU A C 1
ATOM 816 O O . LEU A 1 104 ? -12.383 11.696 -3.086 1.00 37.00 104 LEU A O 1
ATOM 820 N N . THR A 1 105 ? -14.064 12.436 -4.397 1.00 38.94 105 THR A N 1
ATOM 821 C CA . THR A 1 105 ? -13.339 13.227 -5.395 1.00 38.94 105 THR A CA 1
ATOM 822 C C . THR A 1 105 ? -12.403 14.247 -4.728 1.00 38.94 105 THR A C 1
ATOM 824 O O . THR A 1 105 ? -12.844 15.301 -4.267 1.00 38.94 105 THR A O 1
ATOM 827 N N . GLY A 1 106 ? -11.112 13.923 -4.646 1.00 47.31 106 GLY A N 1
ATOM 828 C CA . GLY A 1 106 ? -10.067 14.782 -4.085 1.00 47.31 106 GLY A CA 1
ATOM 829 C C . GLY A 1 106 ? -8.765 14.005 -3.885 1.00 47.31 106 GLY A C 1
ATOM 830 O O . GLY A 1 106 ? -8.652 13.228 -2.937 1.00 47.31 106 GLY A O 1
ATOM 831 N N . CYS A 1 107 ? -7.816 14.213 -4.798 1.00 58.06 107 CYS A N 1
ATOM 832 C CA . CYS A 1 107 ? -6.710 13.310 -5.126 1.00 58.06 107 CYS A CA 1
ATOM 833 C C . CYS A 1 107 ? -5.522 13.357 -4.152 1.00 58.06 107 CYS A C 1
ATOM 835 O O . CYS A 1 107 ? -5.116 14.431 -3.708 1.00 58.06 107 CYS A O 1
ATOM 837 N N . GLY A 1 108 ? -4.932 12.188 -3.902 1.00 71.94 108 GLY A N 1
ATOM 838 C CA . GLY A 1 108 ? -3.569 12.037 -3.411 1.00 71.94 108 GLY A CA 1
ATOM 839 C C . GLY A 1 108 ? -3.119 10.587 -3.573 1.00 71.94 108 GLY A C 1
ATOM 840 O O . GLY A 1 108 ? -3.702 9.691 -2.969 1.00 71.94 108 GLY A O 1
ATOM 841 N N . PHE A 1 109 ? -2.115 10.347 -4.409 1.00 82.31 109 PHE A N 1
ATOM 842 C CA . PHE A 1 109 ? -1.493 9.032 -4.545 1.00 82.31 109 PHE A CA 1
ATOM 843 C C . PHE A 1 109 ? -0.050 9.082 -4.050 1.00 82.31 109 PHE A C 1
ATOM 845 O O . PHE A 1 109 ? 0.646 10.085 -4.223 1.00 82.31 109 PHE A O 1
ATOM 852 N N . TYR A 1 110 ? 0.395 7.972 -3.470 1.00 88.00 110 TYR A N 1
ATOM 853 C CA . TYR A 1 110 ? 1.806 7.634 -3.374 1.00 88.00 110 TYR A CA 1
ATOM 854 C C . TYR A 1 110 ? 2.212 6.928 -4.660 1.00 88.00 110 TYR A C 1
ATOM 856 O O . TYR A 1 110 ? 1.697 5.850 -4.955 1.00 88.00 110 TYR A O 1
ATOM 864 N N . TYR A 1 111 ? 3.107 7.541 -5.427 1.00 91.38 111 TYR A N 1
ATOM 865 C CA . TYR A 1 111 ? 3.676 6.970 -6.642 1.00 91.38 111 TYR A CA 1
ATOM 866 C C . TYR A 1 111 ? 5.053 6.404 -6.330 1.00 91.38 111 TYR A C 1
ATOM 868 O O . TYR A 1 111 ? 5.956 7.149 -5.966 1.00 91.38 111 TYR A O 1
ATOM 876 N N . PHE A 1 112 ? 5.227 5.105 -6.514 1.00 94.50 112 PHE A N 1
ATOM 877 C CA . PHE A 1 112 ? 6.499 4.403 -6.398 1.00 94.50 112 PHE A CA 1
ATOM 878 C C . PHE A 1 112 ? 7.060 4.191 -7.810 1.00 94.50 112 PHE A C 1
ATOM 880 O O . PHE A 1 112 ? 6.567 3.303 -8.511 1.00 94.50 112 PHE A O 1
ATOM 887 N N . PRO A 1 113 ? 8.006 5.027 -8.279 1.00 94.38 113 PRO A N 1
ATOM 888 C CA . PRO A 1 113 ? 8.574 4.915 -9.618 1.00 94.38 113 PRO A CA 1
ATOM 889 C 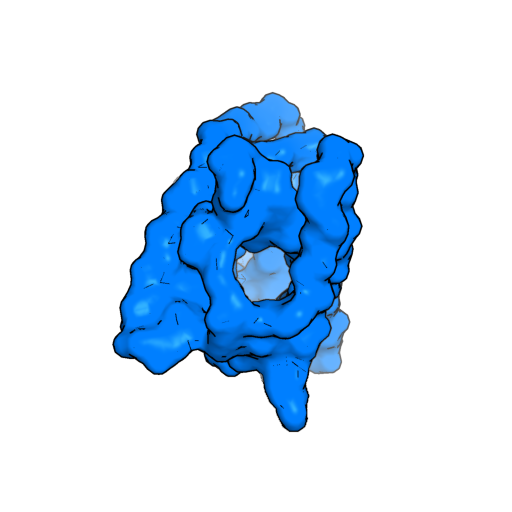C . PRO A 1 113 ? 9.668 3.839 -9.683 1.00 94.38 113 PRO A C 1
ATOM 891 O O . PRO A 1 113 ? 10.076 3.285 -8.664 1.00 94.38 113 PRO A O 1
ATOM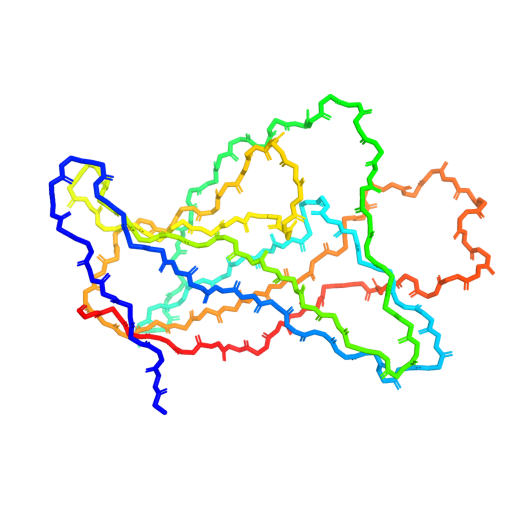 894 N N . ASN A 1 114 ? 10.202 3.612 -10.887 1.00 93.88 114 ASN A N 1
ATOM 895 C CA . ASN A 1 114 ? 11.355 2.737 -11.137 1.00 93.88 114 ASN A CA 1
ATOM 896 C C . ASN A 1 114 ? 11.165 1.294 -10.649 1.00 93.88 114 ASN A C 1
ATOM 898 O O . ASN A 1 114 ? 12.092 0.680 -10.124 1.00 93.88 114 ASN A O 1
ATOM 902 N N . LEU A 1 115 ? 9.959 0.753 -10.819 1.00 95.25 115 LEU A N 1
ATOM 903 C CA . LEU A 1 115 ? 9.692 -0.649 -10.519 1.00 95.25 115 LEU A CA 1
ATOM 904 C C . LEU A 1 115 ? 10.174 -1.547 -11.662 1.00 95.25 115 LEU A C 1
ATOM 906 O O . LEU A 1 115 ? 10.101 -1.186 -12.839 1.00 95.25 115 LEU A O 1
ATOM 910 N N . PHE A 1 116 ? 10.627 -2.742 -11.305 1.00 94.31 116 PHE A N 1
ATOM 911 C CA . PHE A 1 116 ? 11.093 -3.774 -12.222 1.00 94.31 116 PHE A CA 1
ATOM 912 C C . PHE A 1 116 ? 10.304 -5.066 -11.987 1.00 94.31 116 PHE A C 1
ATOM 914 O O . PHE A 1 116 ? 9.500 -5.172 -11.062 1.00 94.31 116 PHE A O 1
ATOM 921 N N . ILE A 1 117 ? 10.504 -6.052 -12.859 1.00 95.19 117 ILE A N 1
ATOM 922 C CA . ILE A 1 117 ? 10.022 -7.414 -12.608 1.00 95.19 117 ILE A CA 1
ATOM 923 C C . ILE A 1 117 ? 10.762 -7.933 -11.379 1.00 95.19 117 ILE A C 1
ATOM 925 O O . ILE A 1 117 ? 11.988 -7.885 -11.347 1.00 95.19 117 ILE A O 1
ATOM 929 N N . GLY A 1 118 ? 10.028 -8.420 -10.385 1.00 95.00 118 GLY A N 1
ATOM 930 C CA . GLY A 1 118 ? 10.630 -8.822 -9.119 1.00 95.00 118 GLY A CA 1
ATOM 931 C C . GLY A 1 118 ? 9.608 -9.025 -8.014 1.00 95.00 118 GLY A C 1
ATOM 932 O O . GLY A 1 118 ? 8.396 -8.902 -8.232 1.00 95.00 118 GLY A O 1
ATOM 933 N N . VAL A 1 119 ? 10.117 -9.367 -6.834 1.00 96.44 119 VAL A N 1
ATOM 934 C CA . VAL A 1 119 ? 9.328 -9.529 -5.610 1.00 96.44 119 VAL A CA 1
ATOM 935 C C . VAL A 1 119 ? 9.402 -8.250 -4.785 1.00 96.44 119 VAL A C 1
ATOM 937 O O . VAL A 1 119 ? 10.452 -7.619 -4.674 1.00 96.44 119 VAL A O 1
ATOM 940 N N . TYR A 1 120 ? 8.267 -7.870 -4.211 1.00 96.50 120 TYR A N 1
ATOM 941 C CA . TYR A 1 120 ? 8.127 -6.679 -3.392 1.00 96.50 120 TYR A CA 1
ATOM 942 C C . TYR A 1 120 ? 7.320 -6.987 -2.138 1.00 96.50 120 TYR A C 1
ATOM 944 O O . TYR A 1 120 ? 6.394 -7.801 -2.154 1.00 96.50 120 TYR A O 1
ATOM 952 N N . GLN A 1 121 ? 7.638 -6.275 -1.063 1.00 96.06 121 GLN A N 1
ATOM 953 C CA . GLN A 1 121 ? 6.868 -6.283 0.172 1.00 96.06 121 GLN A CA 1
ATOM 954 C C . GLN A 1 121 ? 6.241 -4.913 0.385 1.00 96.06 121 GLN A C 1
ATOM 956 O O . GLN A 1 121 ? 6.906 -3.885 0.290 1.00 96.06 121 GLN A O 1
ATOM 961 N N . MET A 1 122 ? 4.950 -4.891 0.689 1.00 94.25 122 MET A N 1
ATOM 962 C CA . MET A 1 122 ? 4.224 -3.672 1.011 1.00 94.25 122 MET A CA 1
ATOM 963 C C . MET A 1 122 ? 3.731 -3.725 2.448 1.00 94.25 122 MET A C 1
ATOM 965 O O . MET A 1 122 ? 3.170 -4.727 2.882 1.00 94.25 122 MET A O 1
ATOM 969 N N . GLN A 1 123 ? 3.880 -2.617 3.163 1.00 91.94 123 GLN A N 1
ATOM 970 C CA . GLN A 1 123 ? 3.237 -2.402 4.448 1.00 91.94 123 GLN A CA 1
ATOM 971 C C . GLN A 1 123 ? 2.382 -1.148 4.388 1.00 91.94 123 GLN A C 1
ATOM 973 O O . GLN A 1 123 ? 2.824 -0.073 3.981 1.00 91.94 123 GLN A O 1
ATOM 978 N N . VAL A 1 124 ? 1.148 -1.294 4.849 1.00 88.50 124 VAL A N 1
ATOM 979 C CA . VAL A 1 124 ? 0.241 -0.175 5.054 1.00 88.50 124 VAL A CA 1
ATOM 980 C C . VAL A 1 124 ? 0.262 0.187 6.530 1.00 88.50 124 VAL A C 1
ATOM 982 O O . VAL A 1 124 ? 0.082 -0.669 7.388 1.00 88.50 124 VAL A O 1
ATOM 985 N N . THR A 1 125 ? 0.475 1.458 6.837 1.00 86.00 125 THR A N 1
ATOM 986 C CA . THR A 1 125 ? 0.405 1.981 8.199 1.00 86.00 125 THR A CA 1
ATOM 987 C C . THR A 1 125 ? -0.750 2.956 8.297 1.00 86.00 125 THR A C 1
ATOM 989 O O . THR A 1 125 ? -0.765 3.983 7.618 1.00 86.00 125 THR A O 1
ATOM 992 N N . TYR A 1 126 ? -1.702 2.653 9.172 1.00 81.19 126 TYR A N 1
ATOM 993 C CA . TYR A 1 126 ? -2.693 3.621 9.603 1.00 81.19 126 TYR A CA 1
ATOM 994 C C . TYR A 1 126 ? -2.049 4.579 10.608 1.00 81.19 126 TYR A C 1
ATOM 996 O O . TYR A 1 126 ? -1.489 4.142 11.608 1.00 81.19 126 TYR A O 1
ATOM 1004 N N . ARG A 1 127 ? -2.117 5.885 10.370 1.00 76.69 127 ARG A N 1
ATOM 1005 C CA . ARG A 1 127 ? -1.678 6.933 11.292 1.00 76.69 127 ARG A CA 1
ATOM 1006 C C . ARG A 1 127 ? -2.858 7.830 11.604 1.00 76.69 127 ARG A C 1
ATOM 1008 O O . ARG A 1 127 ? -3.415 8.469 10.715 1.00 76.69 127 ARG A O 1
ATOM 1015 N N . HIS A 1 128 ? -3.225 7.913 12.875 1.00 69.12 128 HIS A N 1
ATOM 1016 C CA . HIS A 1 128 ? -4.193 8.911 13.295 1.00 69.12 128 HIS A CA 1
ATOM 1017 C C . HIS A 1 128 ? -3.573 10.314 13.140 1.00 69.12 128 HIS A C 1
ATOM 1019 O O . HIS A 1 128 ? -2.513 10.565 13.722 1.00 69.12 128 HIS A O 1
ATOM 1025 N N . PRO A 1 129 ? -4.171 11.236 12.363 1.0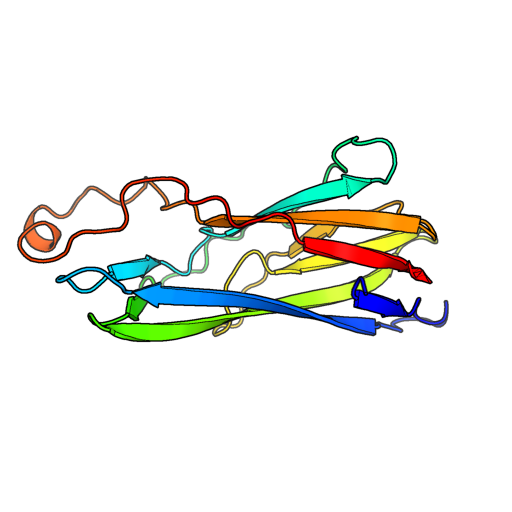0 60.00 129 PRO A N 1
ATOM 1026 C CA . PRO A 1 129 ? -3.648 12.590 12.260 1.00 60.00 129 PRO A CA 1
ATOM 1027 C C . PRO A 1 129 ? -3.793 13.279 13.621 1.00 60.00 129 PRO A C 1
ATOM 1029 O O . PRO A 1 129 ? -4.898 13.555 14.074 1.00 60.00 129 PRO A O 1
ATOM 1032 N N . VAL A 1 130 ? -2.667 13.584 14.270 1.00 53.94 130 VAL A N 1
ATOM 1033 C CA . VAL A 1 130 ? -2.621 14.246 15.593 1.00 53.94 130 VAL A CA 1
ATOM 1034 C C . VAL A 1 130 ? -3.166 15.692 15.539 1.00 53.94 130 VAL A C 1
ATOM 1036 O O . VAL A 1 130 ? -3.376 16.347 16.556 1.00 53.94 130 VAL A O 1
ATOM 1039 N N . SER A 1 131 ? -3.473 16.214 14.351 1.00 48.31 131 SER A N 1
ATOM 1040 C CA . SER A 1 131 ? -3.962 17.574 14.137 1.00 48.31 131 SER A CA 1
ATOM 1041 C C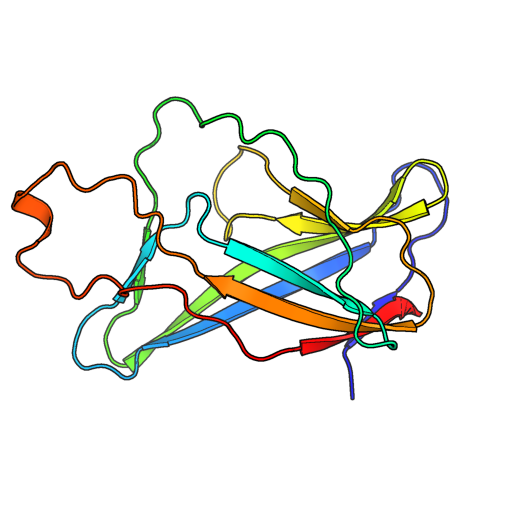 . SER A 1 131 ? -5.493 17.667 14.077 1.00 48.31 131 SER A C 1
ATOM 1043 O O . SER A 1 131 ? -6.057 17.914 13.014 1.00 48.31 131 SER A O 1
ATOM 1045 N N . ARG A 1 132 ? -6.171 17.535 15.230 1.00 46.25 132 ARG A N 1
ATOM 1046 C CA . ARG A 1 132 ? -7.469 18.205 15.515 1.00 46.25 132 ARG A CA 1
ATOM 1047 C C . ARG A 1 132 ? -7.922 18.155 16.985 1.00 46.25 132 ARG A C 1
ATOM 1049 O O . ARG A 1 132 ? -9.105 18.306 17.269 1.00 46.25 132 ARG A O 1
ATOM 1056 N N . ALA A 1 133 ? -6.997 18.057 17.939 1.00 41.12 133 ALA A N 1
ATOM 1057 C CA . ALA A 1 133 ? -7.299 18.325 19.346 1.00 41.12 133 ALA A CA 1
ATOM 1058 C C . ALA A 1 133 ? -7.622 19.821 19.570 1.00 41.12 133 ALA A C 1
ATOM 1060 O O . ALA A 1 133 ? -6.756 20.599 19.959 1.00 41.12 133 ALA A O 1
ATOM 1061 N N . ARG A 1 134 ? -8.859 20.247 19.276 1.00 42.56 134 ARG A N 1
ATOM 1062 C CA . ARG A 1 134 ? -9.421 21.552 19.690 1.00 42.56 134 ARG A CA 1
ATOM 1063 C C . ARG A 1 134 ? -10.925 21.517 20.010 1.00 42.56 134 ARG A C 1
ATOM 1065 O O . ARG A 1 134 ? -11.558 22.568 20.022 1.00 42.56 134 ARG A O 1
ATOM 1072 N N . ARG A 1 135 ? -11.514 20.351 20.299 1.00 46.69 135 ARG A N 1
ATOM 1073 C CA . ARG A 1 135 ? -12.863 20.275 20.887 1.00 46.69 135 ARG A CA 1
ATOM 1074 C C . ARG A 1 135 ? -12.859 19.320 22.084 1.00 46.69 135 ARG A C 1
ATOM 1076 O O . ARG A 1 135 ? -12.753 18.116 21.882 1.00 46.69 135 ARG A O 1
ATOM 1083 N N . PRO A 1 136 ? -12.941 19.840 23.323 1.00 47.25 136 PRO A N 1
ATOM 1084 C CA . PRO A 1 136 ? -13.011 19.025 24.539 1.00 47.25 136 PRO A CA 1
ATOM 1085 C C . PRO A 1 136 ? -14.218 18.071 24.579 1.00 47.25 136 PRO A C 1
ATOM 1087 O O . PRO A 1 136 ? -14.189 17.083 25.303 1.00 47.25 136 PRO A O 1
ATOM 1090 N N . GLU A 1 137 ? -15.254 18.350 23.786 1.00 49.25 137 GLU A N 1
ATOM 1091 C CA . GLU A 1 137 ? -16.536 17.634 23.783 1.00 49.25 137 GLU A CA 1
ATOM 1092 C C . GLU A 1 137 ? -16.493 16.260 23.079 1.00 49.25 137 GLU A C 1
ATOM 1094 O O . GLU A 1 137 ? -17.334 15.415 23.364 1.00 49.25 137 GLU A O 1
ATOM 1099 N N . GLU A 1 138 ? -15.497 15.974 22.225 1.00 47.03 138 GLU A N 1
ATOM 1100 C CA . GLU A 1 138 ? -15.365 14.665 21.543 1.00 47.03 138 GLU A CA 1
ATOM 1101 C C . GLU A 1 138 ? -14.669 13.582 22.396 1.00 47.03 138 GLU A C 1
ATOM 1103 O O . GLU A 1 138 ? -14.587 12.427 21.985 1.00 47.03 138 GLU A O 1
ATOM 1108 N N . ASN A 1 139 ? -14.184 13.918 23.596 1.00 41.66 139 ASN A N 1
ATOM 1109 C CA . ASN A 1 139 ? -13.355 13.021 24.415 1.00 41.66 139 ASN A CA 1
ATOM 1110 C C . ASN A 1 139 ? -14.131 12.098 25.373 1.00 41.66 139 ASN A C 1
ATOM 1112 O O . ASN A 1 139 ? -13.502 11.386 26.154 1.00 41.66 139 ASN A O 1
ATOM 1116 N N . VAL A 1 140 ? -15.468 12.107 25.374 1.00 46.06 140 VAL A N 1
ATOM 1117 C CA . VAL A 1 140 ? -16.225 11.521 26.499 1.00 46.06 140 VAL A CA 1
ATOM 1118 C C . VAL A 1 140 ? -16.715 10.082 26.274 1.00 46.06 140 VAL A C 1
ATOM 1120 O O . VAL A 1 140 ? -17.054 9.426 27.253 1.00 46.06 140 VAL A O 1
ATOM 1123 N N . LEU A 1 141 ? -16.701 9.510 25.060 1.00 44.44 141 LEU A N 1
ATOM 1124 C CA . LEU A 1 141 ? -17.290 8.166 24.857 1.00 44.44 141 LEU A CA 1
ATOM 1125 C C . LEU A 1 141 ? -16.532 7.188 23.944 1.00 44.44 141 LEU A C 1
ATOM 1127 O O . LEU A 1 141 ? -16.870 6.006 23.937 1.00 44.44 141 LEU A O 1
ATOM 1131 N N . GLU A 1 142 ? -15.496 7.606 23.215 1.00 45.78 142 GLU A N 1
ATOM 1132 C CA . GLU A 1 142 ? -14.882 6.753 22.187 1.00 45.78 142 GLU A CA 1
ATOM 1133 C C . GLU A 1 142 ? -13.376 6.579 22.405 1.00 45.78 142 GLU A C 1
ATOM 1135 O O . GLU A 1 142 ? -12.612 7.545 22.445 1.00 45.78 142 GLU A O 1
ATOM 1140 N N . LYS A 1 143 ? -12.918 5.322 22.501 1.00 49.31 143 LYS A N 1
ATOM 1141 C CA . LYS A 1 143 ? -11.492 4.993 22.395 1.00 49.31 143 LYS A CA 1
ATOM 1142 C C . LYS A 1 143 ? -11.066 5.200 20.941 1.00 49.31 143 LYS A C 1
ATOM 1144 O O . LYS A 1 143 ? -11.060 4.272 20.137 1.00 49.31 143 LYS A O 1
ATOM 1149 N N . VAL A 1 144 ? -10.720 6.437 20.596 1.00 51.53 144 VAL A N 1
ATOM 1150 C CA . VAL A 1 144 ? -9.996 6.751 19.359 1.00 51.53 144 VAL A CA 1
ATOM 1151 C C . VAL A 1 144 ? -8.760 5.857 19.306 1.00 51.53 144 VAL A C 1
ATOM 1153 O O . VAL A 1 144 ? -8.044 5.784 20.302 1.00 51.53 144 VAL A O 1
ATOM 1156 N N . CYS A 1 145 ? -8.518 5.169 18.181 1.00 50.44 145 CYS A N 1
ATOM 1157 C CA . CYS A 1 145 ? -7.339 4.316 18.014 1.00 50.44 145 CYS A CA 1
ATOM 1158 C C . CYS A 1 145 ? -6.074 5.152 18.294 1.00 50.44 145 CYS A C 1
ATOM 1160 O O . CYS A 1 145 ? -5.748 6.043 17.498 1.00 50.44 145 CYS A O 1
ATOM 1162 N N . PRO A 1 146 ? -5.393 4.941 19.437 1.00 49.00 146 PRO A N 1
ATOM 1163 C CA . PRO A 1 146 ? -4.287 5.785 19.825 1.00 49.00 146 PRO A CA 1
ATOM 1164 C C . PRO A 1 146 ? -3.049 5.267 19.104 1.00 49.00 146 PRO A C 1
ATOM 1166 O O . PRO A 1 146 ? -2.461 4.261 19.486 1.00 49.00 146 PRO A O 1
ATOM 1169 N N . GLY A 1 147 ? -2.650 5.964 18.048 1.00 59.75 147 GLY A N 1
ATOM 1170 C CA . GLY A 1 147 ? -1.334 5.778 17.454 1.00 59.75 147 GLY A CA 1
ATOM 1171 C C . GLY A 1 147 ? -1.308 5.060 16.113 1.00 59.75 147 GLY A C 1
ATOM 1172 O O . GLY A 1 147 ? -2.319 4.714 15.504 1.00 59.75 147 GLY A O 1
ATOM 1173 N N . CYS A 1 148 ? -0.088 4.956 15.606 1.00 68.50 148 CYS A N 1
ATOM 1174 C CA . CYS A 1 148 ? 0.214 4.353 14.324 1.00 68.50 148 CYS A CA 1
ATOM 1175 C C . CYS A 1 148 ? 0.005 2.835 14.406 1.00 68.50 148 CYS A C 1
ATOM 1177 O O . CYS A 1 148 ? 0.682 2.171 15.186 1.00 68.50 148 CYS A O 1
ATOM 1179 N N . VAL A 1 149 ? -0.884 2.282 13.584 1.00 77.81 149 VAL A N 1
ATOM 1180 C CA . VAL A 1 149 ? -1.075 0.835 13.439 1.00 77.81 149 VAL A CA 1
ATOM 1181 C C . VAL A 1 149 ? -0.441 0.398 12.128 1.00 77.81 149 VAL A C 1
ATOM 1183 O O . VAL A 1 149 ? -0.935 0.726 11.050 1.00 77.81 149 VAL A O 1
ATOM 1186 N N . ALA A 1 150 ? 0.664 -0.333 12.220 1.00 83.75 150 ALA A N 1
ATOM 1187 C CA . ALA A 1 150 ? 1.302 -0.952 11.069 1.00 83.75 150 ALA A CA 1
ATOM 1188 C C . ALA A 1 150 ? 0.644 -2.307 10.784 1.00 83.75 150 ALA A C 1
ATOM 1190 O O . ALA A 1 150 ? 0.561 -3.165 11.662 1.00 83.75 150 ALA A O 1
ATOM 1191 N N . MET A 1 151 ? 0.167 -2.492 9.557 1.00 87.75 151 MET A N 1
ATOM 1192 C CA . MET A 1 151 ? -0.365 -3.772 9.100 1.00 87.75 151 MET A CA 1
ATOM 1193 C C . MET A 1 151 ? 0.789 -4.746 8.805 1.00 87.75 151 MET A C 1
ATOM 1195 O O . MET A 1 151 ? 1.923 -4.305 8.577 1.00 87.75 151 MET A O 1
ATOM 1199 N N . PRO A 1 152 ? 0.538 -6.067 8.787 1.00 88.94 152 PRO A N 1
ATOM 1200 C CA . PRO A 1 152 ? 1.533 -7.035 8.341 1.00 88.94 152 PRO A CA 1
ATOM 1201 C C . PRO A 1 152 ? 2.033 -6.722 6.927 1.00 88.94 152 PRO A C 1
ATOM 1203 O O . PRO A 1 152 ? 1.290 -6.183 6.102 1.00 88.94 152 PRO A O 1
ATOM 1206 N N . PHE A 1 153 ? 3.282 -7.089 6.641 1.00 91.38 153 PHE A N 1
ATOM 1207 C CA . PHE A 1 153 ? 3.801 -7.024 5.280 1.00 91.38 153 PHE A CA 1
ATOM 1208 C C . PHE A 1 153 ? 3.042 -7.998 4.379 1.00 91.38 153 PHE A C 1
ATOM 1210 O O . PHE A 1 153 ? 2.828 -9.158 4.736 1.00 91.38 153 PHE A O 1
ATOM 1217 N N . VAL A 1 154 ? 2.667 -7.522 3.196 1.00 92.12 154 VAL A N 1
ATOM 1218 C CA . VAL A 1 154 ? 2.113 -8.345 2.124 1.00 92.12 154 VAL A CA 1
ATOM 1219 C C . VAL A 1 154 ? 3.125 -8.445 0.994 1.00 92.12 154 VAL A C 1
ATOM 1221 O O . VAL A 1 154 ? 3.671 -7.438 0.545 1.00 92.12 154 VAL A O 1
ATOM 1224 N N . GLU A 1 155 ? 3.383 -9.667 0.544 1.00 95.12 155 GLU A N 1
ATOM 1225 C CA . GLU A 1 155 ? 4.296 -9.939 -0.563 1.00 95.12 155 GLU A CA 1
ATOM 1226 C C . GLU A 1 155 ? 3.530 -10.042 -1.884 1.00 95.12 155 GLU A C 1
ATOM 1228 O O . GLU A 1 155 ? 2.475 -10.682 -1.974 1.00 95.12 155 GLU A O 1
ATOM 1233 N N . PHE A 1 156 ? 4.081 -9.432 -2.929 1.00 94.38 156 PHE A N 1
ATOM 1234 C CA . PHE A 1 156 ? 3.583 -9.561 -4.289 1.00 94.38 156 PHE A CA 1
ATOM 1235 C C . PHE A 1 156 ? 4.732 -9.596 -5.295 1.00 94.38 156 PHE A C 1
ATOM 1237 O O . PHE A 1 156 ? 5.847 -9.152 -5.025 1.00 94.38 156 PHE A O 1
ATOM 1244 N N . ARG A 1 157 ? 4.445 -10.122 -6.483 1.00 95.44 157 ARG A N 1
ATOM 1245 C CA . ARG A 1 157 ? 5.377 -10.184 -7.606 1.00 95.44 157 ARG A CA 1
ATOM 1246 C C . ARG A 1 157 ? 4.859 -9.344 -8.761 1.00 95.44 157 ARG A C 1
ATOM 1248 O O . ARG A 1 157 ? 3.684 -9.438 -9.102 1.00 95.44 157 ARG A O 1
ATOM 1255 N N . ILE A 1 158 ? 5.736 -8.578 -9.395 1.00 95.12 158 ILE A N 1
ATOM 1256 C CA . ILE A 1 158 ? 5.469 -7.956 -10.696 1.00 95.12 158 ILE A CA 1
ATOM 1257 C C . ILE A 1 158 ? 5.996 -8.903 -11.779 1.00 95.12 158 ILE A C 1
ATOM 1259 O O . ILE A 1 158 ? 7.171 -9.277 -11.723 1.00 95.12 158 ILE A O 1
ATOM 1263 N N . ALA A 1 159 ? 5.140 -9.320 -12.718 1.00 90.31 159 ALA A N 1
ATOM 1264 C CA . ALA A 1 159 ? 5.484 -10.242 -13.807 1.00 90.31 159 ALA A CA 1
ATOM 1265 C C . ALA A 1 159 ? 4.685 -9.971 -15.091 1.00 90.31 159 ALA A C 1
ATOM 1267 O O . ALA A 1 159 ? 3.564 -9.416 -15.005 1.00 90.31 159 ALA A O 1
#

Secondary structure (DSSP, 8-state):
-PEEEPPPPSSTT-EEEEEEEEEEE--SSS-EEEE-TT-EEEEEEETTS-B-PPEE------SS----EEEE-TT-EEEEEEEEEEEEETTEEEEEEESS-S--S---EEEEEEE-SEEEEEEEEE----TT---GGGGSS-----S-EEPPPEEEEE-

Sequence (159 aa):
MPSVLAIPSRLFRTKANVKLGIHVTNQTSAPIKFNQSHSIHVTLINEEGKEINYLSDMIRPGLGKEPQYYLVQPGESAFFDLEGMLSWYQGQLQLAVSNKARGLTGCGFYYFPNLFIGVYQMQVTYRHPVSRARRPEENVLEKVCPGCVAMPFVEFRIA

Organism: NCBI:txid232991

Foldseek 3Di:
DAAEFEAFDQPPPTKGKDWDKDKDFAQDQFKEKAWFPLFKDKWKAFPVRDTFAWDKDPQPPDPDDDTDIDIAHHGGMDMFTWTWMWDDDPNWIWIWTFSGGDDDDGGMTTIRTRDDFHKMKMKMKGADPPPDPDDPVVPDGHPHPPGIDIDDIGMHGYD